Protein AF-A0A7J9SUM8-F1 (afdb_monomer_lite)

Secondary structure (DSSP, 8-state):
---------HHHHHHHHHHPPTT--HHHHHHHHHHHHHS--GGGGTT---

pLDDT: mean 84.37, std 12.47, range [53.94, 97.12]

Foldseek 3Di:
DDDDDDDDDPVVVVVLVVQADVPRDSVRSVVVVVVVVVPDPCVVVPPVPD

Sequence (50 aa):
MAHKTLTISEEAYKSLVQLKKEGESFTALINRIAEIVRKKPLKEFAGRLK

Structure (mmCIF, N/CA/C/O backbone):
data_AF-A0A7J9SUM8-F1
#
_entry.id   AF-A0A7J9SUM8-F1
#
loop_
_atom_site.group_PDB
_atom_site.id
_atom_site.type_symbol
_atom_site.label_atom_id
_atom_site.label_alt_id
_atom_site.label_comp_id
_atom_site.label_asym_id
_atom_site.label_entity_id
_atom_site.label_seq_id
_atom_site.pdbx_PDB_ins_code
_atom_site.Cartn_x
_atom_site.Cartn_y
_atom_site.Cartn_z
_atom_site.occupancy
_atom_site.B_iso_or_equiv
_atom_site.auth_seq_id
_atom_site.auth_comp_id
_atom_site.auth_asym_id
_atom_site.auth_atom_id
_atom_site.pdbx_PDB_model_num
ATOM 1 N N . MET A 1 1 ? -15.452 -10.003 -1.3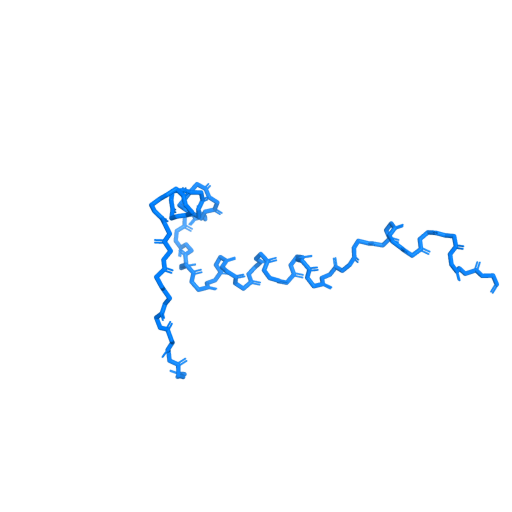02 1.00 62.22 1 MET A N 1
ATOM 2 C CA . MET A 1 1 ? -14.003 -10.311 -1.319 1.00 62.22 1 MET A CA 1
ATOM 3 C C . MET A 1 1 ? -13.545 -10.479 0.117 1.00 62.22 1 MET A C 1
ATOM 5 O O . MET A 1 1 ? -14.054 -9.772 0.974 1.00 62.22 1 MET A O 1
ATOM 9 N N . ALA A 1 2 ? -12.644 -11.416 0.400 1.00 87.06 2 ALA A N 1
ATOM 10 C CA . ALA A 1 2 ? -12.059 -11.508 1.734 1.00 87.06 2 ALA A CA 1
ATOM 11 C C . ALA A 1 2 ? -11.175 -10.275 1.976 1.00 87.06 2 ALA A C 1
ATOM 13 O O . ALA A 1 2 ? -10.307 -9.971 1.158 1.00 87.06 2 ALA A O 1
ATOM 14 N N . HIS A 1 3 ? -11.408 -9.564 3.077 1.00 87.06 3 HIS A N 1
ATOM 15 C CA . HIS A 1 3 ? -10.583 -8.434 3.489 1.00 87.06 3 HIS A CA 1
ATOM 16 C C . HIS A 1 3 ? -9.589 -8.899 4.549 1.00 87.06 3 HIS A C 1
ATOM 18 O O . HIS A 1 3 ? -9.926 -9.700 5.420 1.00 87.06 3 HIS A O 1
ATOM 24 N N . LYS A 1 4 ? -8.355 -8.405 4.462 1.00 90.69 4 LYS A N 1
ATOM 25 C CA . LYS A 1 4 ? -7.332 -8.587 5.491 1.00 90.69 4 LYS A CA 1
ATOM 26 C C . LYS A 1 4 ? -6.907 -7.213 5.982 1.00 90.69 4 LYS A C 1
ATOM 28 O O . LYS A 1 4 ? -6.709 -6.312 5.169 1.00 90.69 4 LYS A O 1
ATOM 33 N N . THR A 1 5 ? -6.765 -7.074 7.292 1.00 93.12 5 THR A N 1
ATOM 34 C CA . THR A 1 5 ? -6.236 -5.863 7.920 1.00 93.12 5 THR A CA 1
ATOM 35 C C . THR A 1 5 ? -4.744 -6.052 8.146 1.00 93.12 5 THR A C 1
ATOM 37 O O . THR A 1 5 ? -4.315 -7.118 8.586 1.00 93.12 5 THR A O 1
ATOM 40 N N . LEU A 1 6 ? -3.957 -5.031 7.823 1.00 90.88 6 LEU A N 1
ATOM 41 C CA . LEU A 1 6 ? -2.526 -4.980 8.094 1.00 90.88 6 LEU A CA 1
ATOM 42 C C . LEU A 1 6 ? -2.246 -3.773 8.985 1.00 90.88 6 LEU A C 1
ATOM 44 O O . LEU A 1 6 ? -2.823 -2.706 8.775 1.00 90.88 6 LEU A O 1
ATOM 48 N N . THR A 1 7 ? -1.372 -3.951 9.968 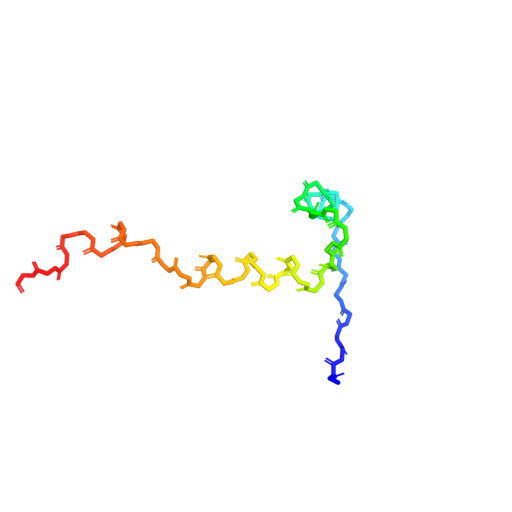1.00 94.62 7 THR A N 1
ATOM 49 C CA . THR A 1 7 ? -0.878 -2.860 10.810 1.00 94.62 7 THR A CA 1
ATOM 50 C C . THR A 1 7 ? 0.472 -2.417 10.267 1.00 94.62 7 THR A C 1
ATOM 52 O O . THR A 1 7 ? 1.335 -3.251 9.996 1.00 94.62 7 THR A O 1
ATOM 55 N N . ILE A 1 8 ? 0.646 -1.112 10.094 1.00 94.50 8 ILE A N 1
ATOM 56 C CA . ILE A 1 8 ? 1.879 -0.484 9.607 1.00 94.50 8 ILE A CA 1
ATOM 57 C C . ILE A 1 8 ? 2.287 0.631 10.555 1.00 94.50 8 ILE A C 1
ATOM 59 O O . ILE A 1 8 ? 1.478 1.088 11.360 1.00 94.50 8 ILE A O 1
ATOM 63 N N . SER A 1 9 ? 3.540 1.064 10.452 1.00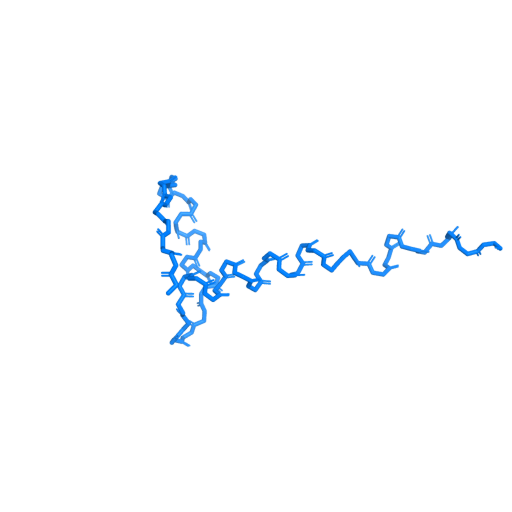 97.12 9 SER A N 1
ATOM 64 C CA . SER A 1 9 ? 3.993 2.237 11.186 1.00 97.12 9 SER A CA 1
ATOM 65 C C . SER A 1 9 ? 3.316 3.509 10.665 1.00 97.12 9 SER A C 1
ATOM 67 O O . SER A 1 9 ? 2.871 3.580 9.512 1.00 97.12 9 SER A O 1
ATOM 69 N N . GLU A 1 10 ? 3.265 4.531 11.514 1.00 96.56 10 GLU A N 1
ATOM 70 C CA . GLU A 1 10 ? 2.711 5.843 11.170 1.00 96.56 10 GLU A CA 1
ATOM 71 C C . GLU A 1 10 ? 3.451 6.488 9.991 1.00 96.56 10 GLU A C 1
ATOM 73 O O . GLU A 1 10 ? 2.844 7.134 9.135 1.00 96.56 10 GLU A O 1
ATOM 78 N N . GLU A 1 11 ? 4.765 6.286 9.896 1.00 96.44 11 GLU A N 1
ATOM 79 C CA . GLU A 1 11 ? 5.583 6.793 8.793 1.00 96.44 11 GLU A CA 1
ATOM 80 C C . GLU A 1 11 ? 5.158 6.162 7.466 1.00 96.44 11 GLU A C 1
ATOM 82 O O . GLU A 1 11 ? 4.933 6.875 6.487 1.00 96.44 11 GLU A O 1
ATOM 87 N N . ALA A 1 12 ? 4.975 4.837 7.441 1.00 94.00 12 ALA A N 1
ATOM 88 C CA . ALA A 1 12 ? 4.517 4.127 6.254 1.00 94.00 12 ALA A CA 1
ATOM 89 C C . ALA A 1 12 ? 3.105 4.571 5.842 1.00 94.00 12 ALA A C 1
ATOM 91 O O . ALA A 1 12 ? 2.839 4.760 4.652 1.00 94.00 12 ALA A O 1
ATOM 92 N N . TYR A 1 13 ? 2.210 4.800 6.810 1.00 94.75 13 TYR A N 1
ATOM 93 C CA . TYR A 1 13 ? 0.880 5.340 6.530 1.00 94.75 13 TYR A CA 1
ATOM 94 C C . TYR A 1 13 ? 0.960 6.730 5.882 1.00 94.75 13 TYR A C 1
ATOM 96 O O . TYR A 1 13 ? 0.341 6.957 4.840 1.00 94.75 13 TYR A O 1
ATOM 104 N N . LYS A 1 14 ? 1.778 7.641 6.428 1.00 96.12 14 LYS A N 1
ATOM 105 C CA . LYS A 1 14 ? 1.989 8.984 5.859 1.00 96.12 14 LYS A CA 1
ATOM 106 C C . LYS A 1 14 ? 2.535 8.925 4.432 1.00 96.12 14 LYS A C 1
ATOM 108 O O . LYS A 1 14 ? 2.046 9.655 3.571 1.00 96.12 14 LYS A O 1
ATOM 113 N N . SER A 1 15 ? 3.486 8.032 4.155 1.00 94.12 15 SER A N 1
ATOM 114 C CA . SER A 1 15 ? 3.993 7.818 2.795 1.00 94.12 15 SER A CA 1
ATOM 115 C C . SER A 1 15 ? 2.894 7.348 1.837 1.00 94.12 15 SER A C 1
ATOM 117 O O . SER A 1 15 ? 2.806 7.838 0.714 1.00 94.12 15 SER A O 1
ATOM 119 N N . LEU A 1 16 ? 2.013 6.442 2.272 1.00 92.88 16 LEU A N 1
ATOM 120 C CA . LEU A 1 16 ? 0.885 5.989 1.452 1.00 92.88 16 LEU A CA 1
ATOM 121 C C . LEU A 1 16 ? -0.137 7.105 1.203 1.00 92.88 16 LEU A C 1
ATOM 123 O O . LEU A 1 16 ? -0.643 7.222 0.089 1.00 92.88 16 LEU A O 1
ATOM 127 N N . VAL A 1 17 ? -0.417 7.950 2.199 1.00 93.81 17 VAL A N 1
ATOM 128 C CA . VAL A 1 17 ? -1.310 9.112 2.044 1.00 93.81 17 VAL A CA 1
ATOM 129 C C . VAL A 1 17 ? -0.786 10.075 0.980 1.00 93.81 17 VAL A C 1
ATOM 131 O O . VAL A 1 17 ? -1.560 10.517 0.138 1.00 93.81 17 VAL A O 1
ATOM 134 N N . GLN A 1 18 ? 0.519 10.353 0.962 1.00 93.50 18 GLN A N 1
ATOM 135 C CA . GLN A 1 18 ? 1.133 11.235 -0.041 1.00 93.50 18 GLN A CA 1
ATOM 136 C C . GLN A 1 18 ? 1.067 10.669 -1.469 1.00 93.50 18 GLN A C 1
ATOM 138 O O . GLN A 1 18 ? 1.052 11.428 -2.435 1.00 93.50 18 GLN A O 1
ATOM 143 N N . LEU A 1 19 ? 1.026 9.342 -1.618 1.00 91.00 19 LEU A N 1
ATOM 144 C CA . LEU A 1 19 ? 0.973 8.657 -2.916 1.00 91.00 19 LEU A CA 1
ATOM 145 C C . LEU A 1 19 ? -0.452 8.404 -3.433 1.00 91.00 19 LEU A C 1
ATOM 147 O O . LEU A 1 19 ? -0.622 7.974 -4.584 1.00 91.00 19 LEU A O 1
ATOM 151 N N . LYS A 1 20 ? -1.461 8.607 -2.584 1.00 93.62 20 LYS A N 1
ATOM 152 C CA . LYS A 1 20 ? -2.875 8.378 -2.878 1.00 93.62 20 LYS A CA 1
ATOM 153 C C . LYS A 1 20 ? -3.413 9.499 -3.765 1.00 93.62 20 LYS A C 1
ATOM 155 O O . LYS A 1 20 ? -3.271 10.676 -3.448 1.00 93.62 20 LYS A O 1
ATOM 160 N N . LYS A 1 21 ? -4.064 9.131 -4.868 1.00 92.31 21 LYS A N 1
ATOM 161 C CA . LYS A 1 21 ? -4.757 10.096 -5.732 1.00 92.31 21 LYS A CA 1
ATOM 162 C C . LYS A 1 21 ? -6.109 10.493 -5.139 1.00 92.31 21 LYS A C 1
ATOM 164 O O . LYS A 1 21 ? -6.686 9.764 -4.329 1.00 92.31 21 LYS A O 1
ATOM 169 N N . GLU A 1 22 ? -6.637 11.631 -5.575 1.00 89.75 22 GLU A N 1
ATOM 170 C CA . GLU A 1 22 ? -7.981 12.069 -5.195 1.00 89.75 22 GLU A CA 1
ATOM 171 C C . GLU A 1 22 ? -9.023 10.996 -5.564 1.00 89.75 22 GLU A C 1
ATOM 173 O O . GLU A 1 22 ? -9.006 10.445 -6.664 1.00 89.75 22 GLU A O 1
ATOM 178 N N . GLY A 1 23 ? -9.872 10.624 -4.602 1.00 89.56 23 GLY A N 1
ATOM 179 C CA . GLY A 1 23 ? -10.872 9.560 -4.763 1.00 89.56 23 GLY A 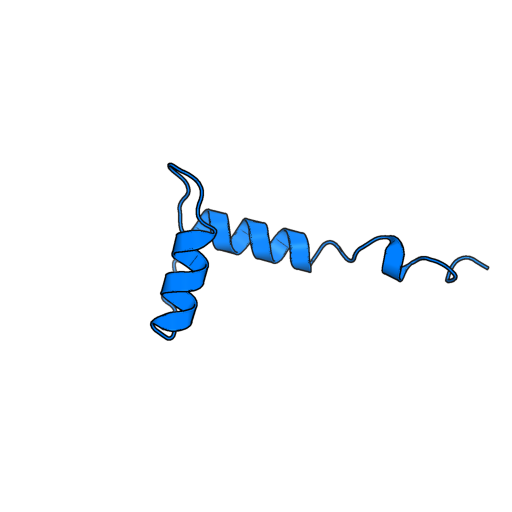CA 1
ATOM 180 C C . GLY A 1 23 ? -10.338 8.114 -4.774 1.00 89.56 23 GLY A C 1
ATOM 181 O O . GLY A 1 23 ? -11.135 7.180 -4.843 1.00 89.56 23 GLY A O 1
ATOM 182 N N . GLU A 1 24 ? -9.023 7.875 -4.674 1.00 92.06 24 GLU A N 1
ATOM 183 C CA . GLU A 1 24 ? -8.434 6.522 -4.715 1.00 92.06 24 GLU A CA 1
ATOM 184 C C . GLU A 1 24 ? -8.523 5.813 -3.348 1.00 92.06 24 GLU A C 1
ATOM 186 O O . GLU A 1 24 ? -8.226 6.395 -2.305 1.00 92.06 24 GLU A O 1
ATOM 191 N N . SER A 1 25 ? -8.888 4.528 -3.301 1.00 93.38 25 SER A N 1
ATOM 192 C CA . SER A 1 25 ? -8.842 3.739 -2.055 1.00 93.38 25 SER A CA 1
ATOM 193 C C . SER A 1 25 ? -7.420 3.255 -1.738 1.00 93.38 25 SER A C 1
ATOM 195 O O . SER A 1 25 ? -6.599 3.076 -2.636 1.00 93.38 25 SER A O 1
ATOM 197 N N . PHE A 1 26 ? -7.114 2.982 -0.464 1.00 92.31 26 PHE A N 1
ATOM 198 C CA . PHE A 1 26 ? -5.808 2.408 -0.101 1.00 92.31 26 PHE A CA 1
ATOM 199 C C . PHE A 1 26 ? -5.578 1.035 -0.746 1.00 92.31 26 PHE A C 1
ATOM 201 O O . PHE A 1 26 ? -4.467 0.738 -1.169 1.00 92.31 26 PHE A O 1
ATOM 208 N N . THR A 1 27 ? -6.632 0.232 -0.908 1.00 92.38 27 THR A N 1
ATOM 209 C CA . THR A 1 27 ? -6.563 -1.034 -1.649 1.00 92.38 27 THR A CA 1
ATOM 210 C C . THR A 1 27 ? -6.141 -0.816 -3.104 1.00 92.38 27 THR A C 1
ATOM 212 O O . THR A 1 27 ? -5.285 -1.539 -3.609 1.00 92.38 27 THR A O 1
ATOM 215 N N . ALA A 1 28 ? -6.70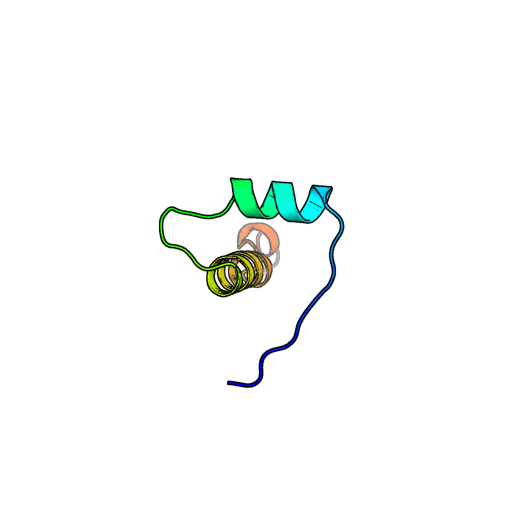1 0.195 -3.778 1.00 93.38 28 ALA A N 1
ATOM 216 C CA . ALA A 1 28 ? -6.337 0.527 -5.155 1.00 93.38 28 ALA A CA 1
ATOM 217 C C . ALA A 1 28 ? -4.885 1.021 -5.261 1.00 93.38 28 ALA A C 1
ATOM 219 O O . ALA A 1 28 ? -4.148 0.553 -6.129 1.00 93.38 28 ALA A O 1
ATOM 220 N N . 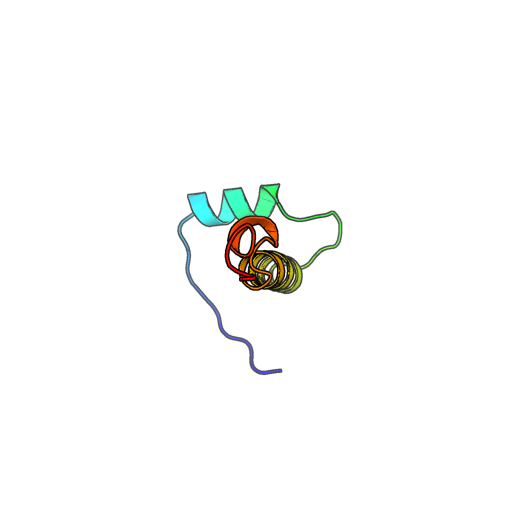LEU A 1 29 ? -4.453 1.878 -4.329 1.00 94.06 29 LEU A N 1
ATOM 221 C CA . LEU A 1 29 ? -3.067 2.339 -4.225 1.00 94.06 29 LEU A CA 1
ATOM 222 C C . LEU A 1 29 ? -2.088 1.166 -4.064 1.00 94.06 29 LEU A C 1
ATOM 224 O O . LEU A 1 29 ? -1.114 1.074 -4.812 1.00 94.06 29 LEU A O 1
ATOM 228 N N . ILE A 1 30 ? -2.353 0.260 -3.116 1.00 92.25 30 ILE A N 1
ATOM 229 C CA . ILE A 1 30 ? -1.498 -0.906 -2.847 1.00 92.25 30 ILE A CA 1
ATOM 230 C C . ILE A 1 30 ? -1.397 -1.786 -4.094 1.00 92.25 30 ILE A C 1
ATOM 232 O O . ILE A 1 30 ? -0.292 -2.141 -4.498 1.00 92.25 30 ILE A O 1
ATOM 236 N N . ASN A 1 31 ? -2.522 -2.080 -4.752 1.00 91.88 31 ASN A N 1
ATOM 237 C CA . ASN A 1 31 ? -2.528 -2.875 -5.980 1.00 91.88 31 ASN A CA 1
ATOM 238 C C . ASN A 1 31 ? -1.753 -2.189 -7.113 1.00 91.88 31 ASN A C 1
ATOM 240 O O . ASN A 1 31 ? -0.997 -2.844 -7.825 1.00 91.88 31 ASN A O 1
ATOM 244 N N . ARG A 1 32 ? -1.887 -0.866 -7.261 1.00 91.75 32 ARG A N 1
ATOM 245 C CA . ARG A 1 32 ? -1.151 -0.085 -8.261 1.00 91.75 32 ARG A CA 1
ATOM 246 C C . ARG A 1 32 ? 0.357 -0.149 -8.033 1.00 91.75 32 ARG A C 1
ATOM 248 O O . ARG A 1 32 ? 1.102 -0.372 -8.983 1.00 91.75 32 ARG A O 1
ATOM 255 N N . ILE A 1 33 ? 0.805 0.034 -6.793 1.00 90.06 33 ILE A N 1
ATOM 256 C CA . ILE A 1 33 ? 2.226 -0.065 -6.437 1.00 90.06 33 ILE A CA 1
ATOM 257 C C . ILE A 1 33 ? 2.724 -1.498 -6.662 1.00 90.06 33 ILE A C 1
ATOM 259 O O . ILE A 1 33 ? 3.758 -1.689 -7.296 1.00 90.06 33 ILE A O 1
ATOM 263 N N . ALA A 1 34 ? 1.971 -2.505 -6.213 1.00 88.12 34 ALA A N 1
ATOM 264 C CA . ALA A 1 34 ? 2.332 -3.909 -6.383 1.00 88.12 34 ALA A CA 1
ATOM 265 C C . ALA A 1 34 ? 2.447 -4.312 -7.865 1.00 88.12 34 ALA A C 1
ATOM 267 O O . ALA A 1 34 ? 3.382 -5.018 -8.236 1.00 88.12 34 ALA A O 1
ATOM 268 N N . GLU A 1 35 ? 1.554 -3.826 -8.731 1.00 86.94 35 GLU A N 1
ATOM 269 C CA . GLU A 1 35 ? 1.637 -4.048 -10.180 1.00 86.94 35 GLU A CA 1
ATOM 270 C C . GLU A 1 35 ? 2.870 -3.382 -10.802 1.00 86.94 35 GLU A C 1
ATOM 272 O O . GLU A 1 35 ? 3.519 -3.992 -11.651 1.00 86.94 35 GLU A O 1
ATOM 277 N N . ILE A 1 36 ? 3.232 -2.165 -10.373 1.00 81.19 36 ILE A N 1
ATOM 278 C CA . ILE A 1 36 ? 4.466 -1.495 -10.823 1.00 81.19 36 ILE A CA 1
ATOM 279 C C . ILE A 1 36 ? 5.692 -2.318 -10.420 1.00 81.19 36 ILE A C 1
ATOM 281 O O . ILE A 1 36 ? 6.560 -2.554 -11.252 1.00 81.19 36 ILE A O 1
ATOM 285 N N . VAL A 1 37 ? 5.741 -2.799 -9.175 1.00 77.56 37 VAL A N 1
ATOM 286 C CA . VAL A 1 37 ? 6.843 -3.638 -8.677 1.00 77.56 37 VAL A CA 1
ATOM 287 C C . VAL A 1 37 ? 6.910 -4.973 -9.428 1.00 77.56 37 VAL A C 1
ATOM 289 O O . VAL A 1 37 ? 7.996 -5.451 -9.747 1.00 77.56 37 VAL A O 1
ATOM 292 N N . ARG A 1 38 ? 5.760 -5.578 -9.754 1.00 74.81 38 ARG A N 1
ATOM 293 C CA . ARG A 1 38 ? 5.700 -6.841 -10.508 1.00 74.81 38 ARG A CA 1
ATOM 294 C C . ARG A 1 38 ? 6.137 -6.672 -11.961 1.00 74.81 38 ARG A C 1
ATOM 296 O O . ARG A 1 38 ? 6.741 -7.584 -12.530 1.00 74.81 38 ARG A O 1
ATOM 303 N N . LYS A 1 39 ? 5.826 -5.530 -12.578 1.00 66.75 39 LYS A N 1
ATOM 304 C CA . LYS A 1 39 ? 6.303 -5.174 -13.916 1.00 66.75 39 LYS A CA 1
ATOM 305 C C . LYS A 1 39 ? 7.792 -4.843 -13.834 1.00 66.75 39 LYS A C 1
ATOM 307 O O . LYS A 1 39 ? 8.177 -3.679 -13.782 1.00 66.75 39 LYS A O 1
ATOM 312 N N . LYS A 1 40 ? 8.625 -5.891 -13.835 1.00 62.34 40 LYS A N 1
ATOM 313 C CA . LYS A 1 40 ? 10.084 -5.781 -13.951 1.00 62.34 40 LYS A CA 1
ATOM 314 C C . LYS A 1 40 ? 10.421 -4.768 -15.048 1.00 62.34 40 LYS A C 1
ATOM 316 O O . LYS A 1 40 ? 9.948 -4.951 -16.177 1.00 62.34 40 LYS A O 1
ATOM 321 N N . PRO A 1 41 ? 11.184 -3.703 -14.755 1.00 68.12 41 PRO A N 1
ATOM 322 C CA . PRO A 1 41 ? 11.530 -2.730 -15.772 1.00 68.12 41 PRO A CA 1
ATOM 323 C C . PRO A 1 41 ? 12.208 -3.450 -16.938 1.00 68.12 41 PRO A C 1
ATOM 325 O O . PRO A 1 41 ? 13.106 -4.258 -16.726 1.00 68.12 41 PRO A O 1
ATOM 328 N N . LEU A 1 42 ? 11.815 -3.138 -18.178 1.00 62.78 42 LEU A N 1
ATOM 329 C CA . LEU A 1 42 ? 12.430 -3.696 -19.396 1.00 62.78 42 LEU A CA 1
ATOM 330 C C . LEU A 1 42 ? 13.961 -3.510 -19.416 1.00 62.78 42 LEU A C 1
ATOM 332 O O . LEU A 1 42 ? 14.678 -4.276 -20.052 1.00 62.78 42 LEU A O 1
ATOM 336 N N . LYS A 1 43 ? 14.469 -2.539 -18.645 1.00 66.00 43 LYS A N 1
ATOM 337 C CA . LYS A 1 43 ? 15.893 -2.333 -18.361 1.00 66.00 43 LYS A CA 1
ATOM 338 C C . LYS A 1 43 ? 16.575 -3.554 -17.726 1.00 66.00 43 LYS A C 1
ATOM 340 O O . LYS A 1 43 ? 17.735 -3.797 -18.027 1.00 66.00 43 LYS A O 1
ATOM 345 N N . GLU A 1 44 ? 15.881 -4.347 -16.910 1.00 65.75 44 GLU A N 1
ATOM 346 C CA . GLU A 1 44 ? 16.409 -5.611 -16.363 1.00 65.75 44 GLU A CA 1
ATOM 347 C C . GLU A 1 44 ? 16.604 -6.695 -17.435 1.00 65.75 44 GLU A C 1
ATOM 349 O O . GLU A 1 44 ? 17.320 -7.672 -17.209 1.00 65.75 44 GLU A O 1
ATOM 354 N N . PHE A 1 45 ? 15.982 -6.532 -18.604 1.00 64.75 45 PHE A N 1
ATOM 355 C CA . PHE A 1 45 ? 16.130 -7.431 -19.747 1.00 64.75 45 PHE A CA 1
ATOM 356 C C . PHE A 1 45 ? 17.178 -6.937 -20.758 1.00 64.75 45 PHE A C 1
ATOM 358 O O . PHE A 1 45 ? 17.539 -7.684 -21.671 1.00 64.75 45 PHE A O 1
ATOM 365 N N . ALA A 1 46 ? 17.709 -5.717 -20.600 1.00 70.12 46 ALA A N 1
ATOM 366 C CA . ALA A 1 46 ? 18.754 -5.188 -21.473 1.00 70.12 46 ALA A CA 1
ATOM 367 C C . ALA A 1 46 ? 20.035 -6.041 -21.356 1.00 70.12 46 ALA A C 1
ATOM 369 O O . ALA A 1 46 ? 20.589 -6.203 -20.271 1.00 70.12 46 ALA A O 1
ATOM 370 N N . GLY A 1 47 ? 20.493 -6.606 -22.480 1.00 71.38 47 GLY A N 1
ATOM 371 C CA . GLY A 1 47 ? 21.700 -7.443 -22.556 1.00 71.38 47 GLY A CA 1
ATOM 372 C C . GLY A 1 47 ? 21.500 -8.948 -22.323 1.00 71.38 47 GLY A C 1
ATOM 373 O O . GLY A 1 47 ? 22.487 -9.679 -22.302 1.00 71.38 47 GLY A O 1
ATOM 374 N N . ARG A 1 48 ? 20.258 -9.436 -22.158 1.00 67.44 48 ARG A N 1
ATOM 375 C CA . ARG A 1 48 ? 19.959 -10.877 -21.976 1.00 67.44 48 ARG A CA 1
ATOM 376 C C . ARG A 1 48 ? 19.484 -11.617 -23.230 1.00 67.44 48 ARG A C 1
ATOM 378 O O . ARG A 1 48 ? 19.327 -12.831 -23.173 1.00 67.44 48 ARG A O 1
ATOM 385 N N . LEU A 1 49 ? 19.267 -10.916 -24.340 1.00 61.50 49 LEU A N 1
ATOM 386 C CA . LEU A 1 49 ? 18.985 -11.537 -25.636 1.00 61.50 49 LEU A CA 1
ATOM 387 C C . LEU A 1 49 ? 20.314 -11.689 -26.391 1.00 61.50 49 LEU A C 1
ATOM 389 O O . LEU A 1 49 ? 20.825 -10.713 -26.938 1.00 61.50 49 LEU A O 1
ATOM 393 N N . LYS A 1 50 ? 20.888 -12.894 -26.327 1.00 53.94 50 LYS A N 1
ATOM 394 C CA . LYS A 1 50 ? 21.929 -13.395 -27.233 1.00 53.94 50 LYS A CA 1
ATOM 395 C C . LYS A 1 50 ? 21.285 -14.343 -28.231 1.00 53.94 50 LYS A C 1
ATOM 397 O O . LYS A 1 50 ? 20.362 -15.068 -27.798 1.00 53.94 50 LYS A O 1
#

Radius of gyration: 15.4 Å; chains: 1; bounding box: 36×26×38 Å